Protein AF-A0AA34YZS3-F1 (afdb_monomer)

Mean predicted aligned error: 15.94 Å

Foldseek 3Di:
DDDDDDDDDDDDDDDDDDDDDDDDDDDDDDDDDDDDPPCPPPPQPFPDWFDDPHWIKTHRDPCWIDINNHTWDFPDDDPQWTWTDDPQWIWIQGNVVRWIFIDRNPRGDGITD

pLDDT: mean 76.11, std 24.86, range [32.62, 98.5]

Structure (mmCIF, N/CA/C/O backbone):
data_AF-A0AA34YZS3-F1
#
_entry.id   AF-A0AA34YZS3-F1
#
loop_
_atom_site.group_PDB
_atom_site.id
_atom_site.type_symbol
_atom_site.label_atom_id
_atom_site.label_alt_id
_atom_site.label_comp_id
_atom_site.label_asym_id
_atom_site.label_entity_id
_atom_site.label_seq_id
_atom_site.pdbx_PDB_ins_code
_atom_site.Cartn_x
_atom_site.Cartn_y
_atom_site.Cartn_z
_atom_site.occupancy
_atom_site.B_iso_or_equiv
_atom_site.auth_seq_id
_atom_site.auth_comp_id
_atom_site.auth_asym_id
_atom_site.auth_atom_id
_atom_site.pdbx_PDB_model_num
ATOM 1 N N . MET A 1 1 ? 25.904 -27.737 66.075 1.00 42.78 1 MET A N 1
ATOM 2 C CA . MET A 1 1 ? 26.817 -28.027 64.947 1.00 42.78 1 MET A CA 1
ATOM 3 C C . MET A 1 1 ? 26.566 -26.984 63.868 1.00 42.78 1 MET A C 1
ATOM 5 O O . MET A 1 1 ? 25.423 -26.597 63.674 1.00 42.78 1 MET A O 1
ATOM 9 N N . ARG A 1 2 ? 27.643 -26.443 63.300 1.00 46.41 2 ARG A N 1
ATOM 10 C CA . ARG A 1 2 ? 27.733 -25.213 62.495 1.00 46.41 2 ARG A CA 1
ATOM 11 C C . ARG A 1 2 ? 27.834 -25.590 61.010 1.00 46.41 2 ARG A C 1
ATOM 13 O O . ARG A 1 2 ? 28.561 -26.534 60.756 1.00 46.41 2 ARG A O 1
ATOM 20 N N . ASN A 1 3 ? 27.15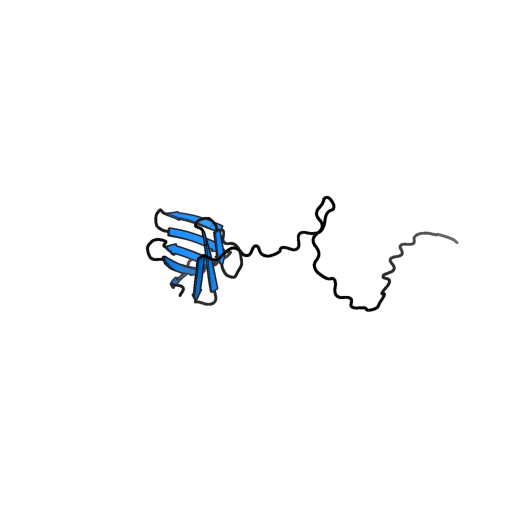8 -24.866 60.108 1.00 41.50 3 ASN A N 1
ATOM 21 C CA . ASN A 1 3 ? 27.374 -24.741 58.641 1.00 41.50 3 ASN A CA 1
ATOM 22 C C . ASN A 1 3 ? 26.457 -23.577 58.181 1.00 41.50 3 ASN A C 1
ATOM 24 O O . ASN A 1 3 ? 25.246 -23.746 58.209 1.00 41.50 3 ASN A O 1
ATOM 28 N N . ILE A 1 4 ? 26.847 -22.297 58.173 1.00 54.66 4 ILE A N 1
ATOM 29 C CA . ILE A 1 4 ? 27.671 -21.485 57.245 1.00 54.66 4 ILE A CA 1
ATOM 30 C C . ILE A 1 4 ? 27.236 -21.502 55.756 1.00 54.66 4 ILE A C 1
ATOM 32 O O . ILE A 1 4 ? 27.249 -22.557 55.133 1.00 54.66 4 ILE A O 1
ATOM 36 N N . LEU A 1 5 ? 27.042 -20.274 55.225 1.00 45.38 5 LEU A N 1
ATOM 37 C CA . LEU A 1 5 ? 27.037 -19.799 53.819 1.00 45.38 5 LEU A CA 1
ATOM 38 C C . LEU A 1 5 ? 25.726 -20.048 53.030 1.00 45.38 5 LEU A C 1
ATOM 40 O O . LEU A 1 5 ? 25.172 -21.131 53.092 1.00 45.38 5 LEU A O 1
ATOM 44 N N . SER A 1 6 ? 25.135 -19.116 52.274 1.00 45.69 6 SER A N 1
ATOM 45 C CA . SER A 1 6 ? 25.639 -17.888 51.647 1.00 45.69 6 SER A CA 1
ATOM 46 C C . SER A 1 6 ? 24.542 -16.825 51.499 1.00 45.69 6 SER A C 1
ATOM 48 O O . SER A 1 6 ? 23.367 -17.123 51.310 1.00 45.69 6 SER A O 1
ATOM 50 N N . VAL A 1 7 ? 24.990 -15.574 51.553 1.00 51.78 7 VAL A N 1
ATOM 51 C CA . VAL A 1 7 ? 24.260 -14.315 51.376 1.00 51.78 7 VAL A CA 1
ATOM 52 C C . VAL A 1 7 ? 24.146 -13.975 49.889 1.00 51.78 7 VAL A C 1
ATOM 54 O O . VAL A 1 7 ? 25.166 -14.018 49.209 1.00 51.78 7 VAL A O 1
ATOM 57 N N . ILE A 1 8 ? 22.978 -13.519 49.417 1.00 55.6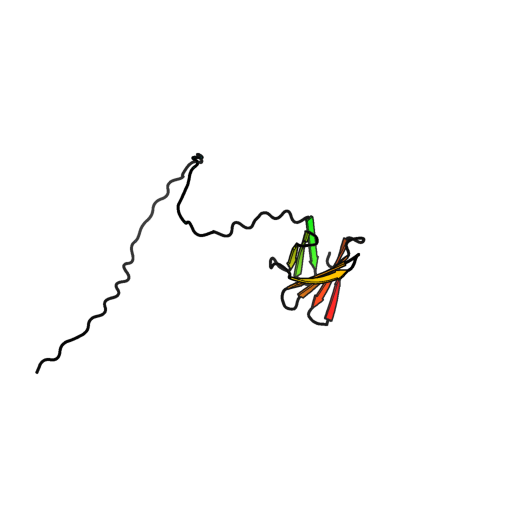9 8 ILE A N 1
ATOM 58 C CA . ILE A 1 8 ? 22.888 -12.539 48.318 1.00 55.69 8 ILE A CA 1
ATOM 59 C C . ILE A 1 8 ? 21.821 -11.499 48.680 1.00 55.69 8 ILE A C 1
ATOM 61 O O . ILE A 1 8 ? 20.649 -11.814 48.871 1.00 55.69 8 ILE A O 1
ATOM 65 N N . ILE A 1 9 ? 22.283 -10.258 48.811 1.00 53.69 9 ILE A N 1
ATOM 66 C CA . ILE A 1 9 ? 21.523 -9.039 49.090 1.00 53.69 9 ILE A CA 1
ATOM 67 C C . ILE A 1 9 ? 21.134 -8.425 47.745 1.00 53.69 9 ILE A C 1
ATOM 69 O O . ILE A 1 9 ? 22.007 -8.245 46.898 1.00 53.69 9 ILE A O 1
ATOM 73 N N . LEU A 1 10 ? 19.876 -8.017 47.566 1.00 42.97 10 LEU A N 1
ATOM 74 C CA . LEU A 1 10 ? 19.561 -6.989 46.575 1.00 42.97 10 LEU A CA 1
ATOM 75 C C . LEU A 1 10 ? 18.540 -6.004 47.146 1.00 42.97 10 LEU A C 1
ATOM 77 O O . LEU A 1 10 ? 17.353 -6.295 47.274 1.00 42.97 10 LEU A O 1
ATOM 81 N N . ALA A 1 11 ? 19.058 -4.844 47.543 1.00 50.66 11 ALA A N 1
ATOM 82 C CA . ALA A 1 11 ? 18.308 -3.721 48.073 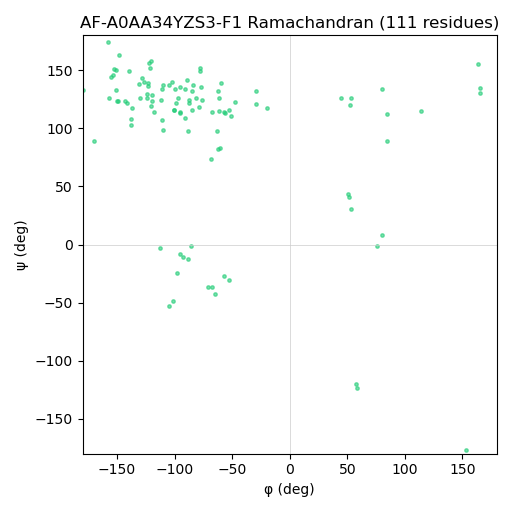1.00 50.66 11 ALA A CA 1
ATOM 83 C C . ALA A 1 11 ? 17.780 -2.859 46.916 1.00 50.66 11 ALA A C 1
ATOM 85 O O . ALA A 1 11 ? 18.563 -2.251 46.189 1.00 50.66 11 ALA A O 1
ATOM 86 N N . PHE A 1 12 ? 16.458 -2.779 46.768 1.00 40.00 12 PHE A N 1
ATOM 87 C CA . PHE A 1 12 ? 15.803 -1.733 45.981 1.00 40.00 12 PHE A CA 1
ATOM 88 C C . PHE A 1 12 ? 15.553 -0.533 46.900 1.00 40.00 12 PHE A C 1
ATOM 90 O O . PHE A 1 12 ? 14.606 -0.522 47.684 1.00 40.00 12 PHE A O 1
ATOM 97 N N . MET A 1 13 ? 16.440 0.459 46.841 1.00 44.81 13 MET A 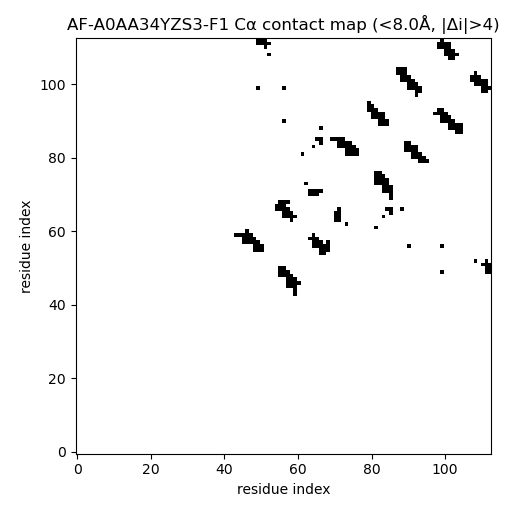N 1
ATOM 98 C CA . MET A 1 13 ? 16.232 1.754 47.489 1.00 44.81 13 MET A CA 1
ATOM 99 C C . MET A 1 13 ? 15.290 2.598 46.626 1.00 44.81 13 MET A C 1
ATOM 101 O O . MET A 1 13 ? 15.594 2.923 45.480 1.00 44.81 13 MET A O 1
ATOM 105 N N . VAL A 1 14 ? 14.144 2.938 47.209 1.00 53.66 14 VAL A N 1
ATOM 106 C CA . VAL A 1 14 ? 13.211 3.963 46.740 1.00 53.66 14 VAL A CA 1
ATOM 107 C C . VAL A 1 14 ? 13.646 5.308 47.320 1.00 53.66 14 VAL A C 1
ATOM 109 O O . VAL A 1 14 ? 13.656 5.466 48.537 1.00 53.66 14 VAL A O 1
ATOM 112 N N . THR A 1 15 ? 13.915 6.285 46.457 1.00 49.97 15 THR A N 1
ATOM 113 C CA . THR A 1 15 ? 13.983 7.722 46.784 1.00 49.97 15 THR A CA 1
ATOM 114 C C . THR A 1 15 ? 13.725 8.456 45.462 1.00 49.97 15 THR A C 1
ATOM 116 O O . THR A 1 15 ? 14.343 8.120 44.463 1.00 49.97 15 THR A O 1
ATOM 119 N N . GLY A 1 16 ? 12.793 9.388 45.282 1.00 37.69 16 GLY A N 1
ATOM 120 C CA . GLY A 1 16 ? 12.212 10.344 46.210 1.00 37.69 16 GLY A CA 1
ATOM 121 C C . GLY A 1 16 ? 12.616 11.758 45.767 1.00 37.69 16 GLY A C 1
ATOM 122 O O . GLY A 1 16 ? 13.788 12.100 45.840 1.00 37.69 16 GLY A O 1
ATOM 123 N N . CYS A 1 17 ? 11.611 12.548 45.372 1.00 40.28 17 CYS A N 1
ATOM 124 C CA . CYS A 1 17 ? 11.547 14.019 45.317 1.00 40.28 17 CYS A CA 1
ATOM 125 C C . CYS A 1 17 ? 12.101 14.813 44.107 1.00 40.28 17 CYS A C 1
ATOM 127 O O . CYS A 1 17 ? 13.298 14.950 43.907 1.00 40.28 17 CYS A O 1
ATOM 129 N N . MET A 1 18 ? 11.140 15.429 43.392 1.00 46.19 18 MET A N 1
ATOM 130 C CA . MET A 1 18 ? 10.974 16.875 43.125 1.00 46.19 18 MET A CA 1
ATOM 131 C C . MET A 1 18 ? 12.221 17.694 42.727 1.00 46.19 18 MET A C 1
ATOM 133 O O . MET A 1 18 ? 13.134 17.859 43.529 1.00 46.19 18 MET A O 1
ATOM 137 N N . THR A 1 19 ? 12.162 18.406 41.595 1.00 43.09 19 THR A N 1
ATOM 138 C CA . THR A 1 19 ? 12.002 19.884 41.536 1.00 43.09 19 THR A CA 1
ATOM 139 C C . THR A 1 19 ? 12.332 20.401 40.131 1.00 43.09 19 THR A C 1
ATOM 141 O O . THR A 1 19 ? 13.356 20.078 39.537 1.00 43.09 19 THR A O 1
ATOM 144 N N . SER A 1 20 ? 11.418 21.212 39.614 1.00 52.25 20 SER A N 1
ATOM 145 C CA . SER A 1 20 ? 11.435 21.928 38.343 1.00 52.25 20 SER A CA 1
ATOM 146 C C . SER A 1 20 ? 12.609 22.908 38.209 1.00 52.25 20 SER A C 1
ATOM 148 O O . SER A 1 20 ? 12.856 23.691 39.122 1.00 52.25 20 SER A O 1
ATOM 150 N N . ALA A 1 21 ? 13.230 22.979 37.029 1.00 47.09 21 ALA A N 1
ATOM 151 C CA . ALA A 1 21 ? 13.909 24.187 36.552 1.00 47.09 21 ALA A CA 1
ATOM 152 C C . ALA A 1 21 ? 13.866 24.239 35.009 1.00 47.09 21 ALA A C 1
ATOM 154 O O . ALA A 1 21 ? 14.124 23.219 34.367 1.00 47.09 21 ALA A O 1
ATOM 155 N N . PRO A 1 22 ? 13.514 25.385 34.395 1.00 51.88 22 PRO A N 1
ATOM 156 C CA . PRO A 1 22 ? 13.466 25.529 32.947 1.00 51.88 22 PRO A CA 1
ATOM 157 C C . PRO A 1 22 ? 14.883 25.790 32.437 1.00 51.88 22 PRO A C 1
ATOM 159 O O . PRO A 1 22 ? 15.539 26.719 32.908 1.00 51.88 22 PRO A O 1
ATOM 162 N N . ILE A 1 23 ? 15.372 24.996 31.484 1.00 44.75 23 ILE A N 1
ATOM 163 C CA . ILE A 1 23 ? 16.702 25.233 30.915 1.00 44.75 23 ILE A CA 1
ATOM 164 C C . ILE A 1 23 ? 16.565 25.728 29.481 1.00 44.75 23 ILE A C 1
ATOM 166 O O . ILE A 1 23 ? 16.321 24.985 28.534 1.00 44.75 23 ILE A O 1
ATOM 170 N N . THR A 1 24 ? 16.677 27.048 29.412 1.00 37.94 24 THR A N 1
ATOM 171 C CA . THR A 1 24 ? 16.966 27.924 28.286 1.00 37.94 24 THR A CA 1
ATOM 172 C C . THR A 1 24 ? 17.838 27.289 27.204 1.00 37.94 24 THR A C 1
ATOM 174 O O . THR A 1 24 ? 18.911 26.749 27.461 1.00 37.94 24 THR A O 1
ATOM 177 N N . SER A 1 25 ? 17.375 27.457 25.966 1.00 46.53 25 SER A N 1
ATOM 178 C CA . SER A 1 25 ? 18.127 27.279 24.728 1.00 46.53 25 SER A CA 1
ATOM 179 C C . SER A 1 25 ? 19.421 28.096 24.735 1.00 46.53 25 SER A C 1
ATOM 181 O O . SER A 1 25 ? 19.36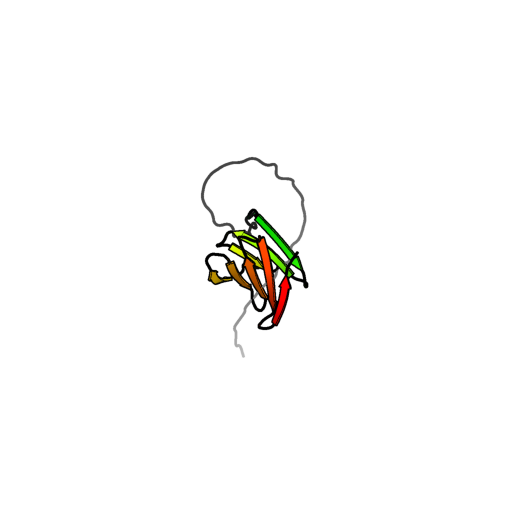6 29.318 24.637 1.00 46.53 25 SER A O 1
ATOM 183 N N . THR A 1 26 ? 20.567 27.421 24.706 1.00 38.72 26 THR A N 1
ATOM 184 C CA . THR A 1 26 ? 21.805 27.959 24.125 1.00 38.72 26 THR A CA 1
ATOM 185 C C . THR A 1 26 ? 22.634 26.807 23.569 1.00 38.72 26 THR A C 1
ATOM 187 O O . THR A 1 26 ? 22.945 25.850 24.271 1.00 38.72 26 THR A O 1
ATOM 190 N N . GLN A 1 27 ? 22.947 26.906 22.278 1.00 49.75 27 GLN A N 1
ATOM 191 C CA . GLN A 1 27 ? 23.865 26.036 21.557 1.00 49.75 27 GLN A CA 1
ATOM 192 C C . GLN A 1 27 ? 25.276 26.139 22.146 1.00 49.75 27 GLN A C 1
ATOM 194 O O . GLN A 1 27 ? 25.802 27.245 22.225 1.00 49.75 27 GLN A O 1
ATOM 199 N N . THR A 1 28 ? 25.924 25.000 22.401 1.00 36.47 28 THR A N 1
ATOM 200 C CA . THR A 1 28 ? 27.386 24.898 22.298 1.00 36.47 28 THR A CA 1
ATOM 201 C C . THR A 1 28 ? 27.757 23.529 21.736 1.00 36.47 28 THR A C 1
ATOM 203 O O . THR A 1 28 ? 27.360 22.484 22.242 1.00 36.47 28 THR A O 1
ATOM 206 N N . ARG A 1 29 ? 28.499 23.573 20.635 1.00 41.25 29 ARG A N 1
ATOM 207 C CA . ARG A 1 29 ? 29.111 22.465 19.905 1.00 41.25 29 ARG A CA 1
ATOM 208 C C . ARG A 1 29 ? 30.352 21.975 20.660 1.00 41.25 29 ARG A C 1
ATOM 210 O O . ARG A 1 29 ? 31.231 22.790 20.907 1.00 41.25 29 ARG A O 1
ATOM 217 N N . SER A 1 30 ? 30.428 20.691 21.001 1.00 35.25 30 SER A N 1
ATOM 218 C CA . SER A 1 30 ? 31.385 19.721 20.432 1.00 35.25 30 SER A CA 1
ATOM 219 C C . SER A 1 30 ? 31.459 18.447 21.275 1.00 35.25 30 SER A C 1
ATOM 221 O O . SER A 1 30 ? 31.560 18.502 22.493 1.00 35.25 30 SER A O 1
ATOM 223 N N . GLU A 1 31 ? 31.428 17.345 20.530 1.00 42.38 31 GLU A N 1
ATOM 224 C CA . GLU A 1 31 ? 32.067 16.048 20.753 1.00 42.38 31 GLU A CA 1
ATOM 225 C C . GLU A 1 31 ? 31.897 15.279 22.072 1.00 42.38 31 GLU A C 1
ATOM 227 O O . GLU A 1 31 ? 32.395 15.634 23.131 1.00 42.38 31 GLU A O 1
ATOM 232 N N . ASP A 1 32 ? 31.330 14.090 21.848 1.00 40.69 32 ASP A N 1
ATOM 233 C CA . ASP A 1 32 ? 31.678 12.817 22.467 1.00 40.69 32 ASP A CA 1
ATOM 234 C C . ASP A 1 32 ? 31.034 12.510 23.821 1.00 40.69 32 ASP A C 1
ATOM 236 O O . ASP A 1 32 ? 31.566 12.794 24.887 1.00 40.69 32 ASP A O 1
ATOM 240 N N . ALA A 1 33 ? 29.860 11.880 23.760 1.00 32.62 33 ALA A N 1
ATOM 241 C CA . ALA A 1 33 ? 29.556 10.686 24.544 1.00 32.62 33 ALA A CA 1
ATOM 242 C C . ALA A 1 33 ? 28.137 10.203 24.232 1.00 32.62 33 ALA A C 1
ATOM 244 O O . ALA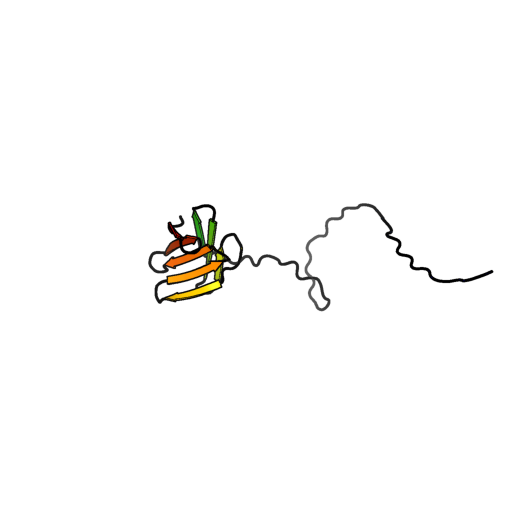 A 1 33 ? 27.170 10.964 24.227 1.00 32.62 33 ALA A O 1
ATOM 245 N N . ALA A 1 34 ? 28.051 8.897 23.995 1.00 50.34 34 ALA A N 1
ATOM 246 C CA . ALA A 1 34 ? 26.860 8.066 23.982 1.00 50.34 34 ALA A CA 1
ATOM 247 C C . ALA A 1 34 ? 25.651 8.660 24.727 1.00 50.34 34 ALA A C 1
ATOM 249 O O . ALA A 1 34 ? 25.654 8.818 25.945 1.00 50.34 34 ALA A O 1
ATOM 250 N N . THR A 1 35 ? 24.570 8.914 23.998 1.00 39.50 35 THR A N 1
ATOM 251 C CA . THR A 1 35 ? 23.240 9.052 24.586 1.00 39.50 35 THR A CA 1
ATOM 252 C C . THR A 1 35 ? 22.258 8.398 23.636 1.00 39.50 35 THR A C 1
ATOM 254 O O . THR A 1 35 ? 22.207 8.723 22.451 1.00 39.50 35 THR A O 1
ATOM 257 N N . SER A 1 36 ? 21.551 7.410 24.180 1.00 40.06 36 SER A N 1
ATOM 258 C CA . SER A 1 36 ? 20.487 6.625 23.574 1.00 40.06 36 SER A CA 1
ATOM 259 C C . SER A 1 36 ? 19.733 7.410 22.512 1.00 40.06 36 SER A C 1
ATOM 261 O O . SER A 1 36 ? 19.161 8.459 22.807 1.00 40.06 36 SER A O 1
ATOM 263 N N . ALA A 1 37 ? 19.735 6.879 21.288 1.00 43.72 37 ALA A N 1
ATOM 264 C CA . ALA A 1 37 ? 18.923 7.360 20.188 1.00 43.72 37 ALA A CA 1
ATOM 265 C C . ALA A 1 37 ? 17.445 7.229 20.575 1.00 43.72 37 ALA A C 1
ATOM 267 O O . ALA A 1 37 ? 16.772 6.256 20.241 1.00 43.72 37 ALA A O 1
ATOM 268 N N . ALA A 1 38 ? 16.941 8.219 21.312 1.00 41.84 38 ALA A N 1
ATOM 269 C CA . ALA A 1 38 ? 15.545 8.575 21.278 1.00 41.84 38 ALA A CA 1
ATOM 270 C C . ALA A 1 38 ? 15.233 8.742 19.796 1.00 41.84 38 ALA A C 1
ATOM 272 O O . ALA A 1 38 ? 15.791 9.618 19.132 1.00 41.84 38 ALA A O 1
ATOM 273 N N . SER A 1 39 ? 14.446 7.811 19.268 1.00 44.16 39 SER A N 1
ATOM 274 C CA . SER A 1 39 ? 13.958 7.823 17.903 1.00 44.16 39 SER A CA 1
ATOM 275 C C . SER A 1 39 ? 13.091 9.067 17.755 1.00 44.16 39 SER A C 1
ATOM 277 O O . SER A 1 39 ? 11.879 9.020 17.929 1.00 44.16 39 SER A O 1
ATOM 279 N N . VAL A 1 40 ? 13.725 10.213 17.511 1.00 44.22 40 VAL A N 1
ATOM 280 C CA . VAL A 1 40 ? 13.061 11.371 16.935 1.00 44.22 40 VAL A CA 1
ATOM 281 C C . VAL A 1 40 ? 12.491 10.823 15.636 1.00 44.22 40 VAL A C 1
ATOM 283 O O . VAL A 1 40 ? 13.289 10.386 14.800 1.00 44.22 40 VAL A O 1
ATOM 286 N N . PRO A 1 41 ? 11.159 10.732 15.463 1.00 47.91 41 PRO A N 1
ATOM 287 C CA . PRO A 1 41 ? 10.636 10.389 14.160 1.00 47.91 41 PRO A CA 1
ATOM 288 C C . PRO A 1 41 ? 11.200 11.458 13.238 1.00 47.91 41 PRO A C 1
ATOM 290 O O . PRO A 1 41 ? 10.926 12.649 13.419 1.00 47.91 41 PRO A O 1
ATOM 293 N N . ALA A 1 42 ? 12.074 11.041 12.318 1.00 53.06 42 ALA A N 1
ATOM 294 C CA . ALA A 1 42 ? 12.453 11.887 11.211 1.00 53.06 42 ALA A CA 1
ATOM 295 C C . ALA A 1 42 ? 11.127 12.420 10.676 1.00 53.06 42 ALA A C 1
ATOM 297 O O . ALA A 1 42 ? 10.206 11.639 10.425 1.00 53.06 42 ALA A O 1
ATOM 298 N N . GLN A 1 43 ? 10.975 13.743 10.640 1.00 55.75 43 GLN A N 1
ATOM 299 C CA . GLN A 1 43 ? 9.830 14.368 10.000 1.00 55.75 43 GLN A CA 1
ATOM 300 C C . GLN A 1 43 ? 9.987 14.105 8.508 1.00 55.75 43 GLN A C 1
ATOM 302 O O . GLN A 1 43 ? 10.418 14.961 7.740 1.00 55.75 43 GLN A O 1
ATOM 307 N N . THR A 1 44 ? 9.740 12.864 8.111 1.00 61.25 44 THR A N 1
ATOM 308 C CA . THR A 1 44 ? 9.775 12.441 6.736 1.00 61.25 44 THR A CA 1
ATOM 309 C C . THR A 1 44 ? 8.599 13.152 6.098 1.00 61.25 44 THR A C 1
ATOM 311 O O . THR A 1 44 ? 7.452 12.959 6.505 1.00 61.25 44 THR A O 1
ATOM 314 N N . SER A 1 45 ? 8.876 14.067 5.172 1.00 76.44 45 SER A N 1
ATOM 315 C CA . SER A 1 45 ? 7.835 14.829 4.497 1.00 76.44 45 SER A CA 1
ATOM 316 C C . SER A 1 45 ? 6.973 13.856 3.697 1.00 76.44 45 SER A C 1
ATOM 318 O O . SER A 1 45 ? 7.352 13.433 2.605 1.00 76.44 45 SER A O 1
ATOM 320 N N . VAL A 1 46 ? 5.835 13.459 4.264 1.00 78.31 46 VAL A N 1
ATOM 321 C CA . VAL A 1 46 ? 4.844 12.618 3.595 1.00 78.31 46 VAL A CA 1
ATOM 322 C C . VAL A 1 46 ? 4.347 13.377 2.370 1.00 78.31 46 VAL A C 1
ATOM 324 O O . VAL A 1 46 ? 3.719 14.427 2.497 1.00 78.31 46 VAL A O 1
ATOM 327 N N . LEU A 1 47 ? 4.635 12.850 1.178 1.00 85.81 47 LEU A N 1
ATOM 328 C CA . LEU A 1 47 ? 4.188 13.457 -0.075 1.00 85.81 47 LEU A CA 1
ATOM 329 C C . LEU A 1 47 ? 2.686 13.293 -0.254 1.00 85.81 47 LEU A C 1
ATOM 331 O O . LEU A 1 47 ? 2.020 14.168 -0.809 1.00 85.81 47 LEU A O 1
ATOM 335 N N . ARG A 1 48 ? 2.150 12.150 0.179 1.00 93.31 48 ARG A N 1
ATOM 336 C CA . ARG A 1 48 ? 0.723 11.878 0.089 1.00 93.31 48 ARG A CA 1
ATOM 337 C C . ARG A 1 48 ? 0.280 10.861 1.123 1.00 93.31 48 ARG A C 1
ATOM 339 O O . ARG A 1 48 ? 0.985 9.899 1.402 1.00 93.31 48 ARG A O 1
ATOM 346 N N . ARG A 1 49 ? -0.922 11.061 1.648 1.00 96.00 49 ARG A N 1
ATOM 347 C CA . ARG A 1 49 ? -1.594 10.131 2.549 1.00 96.00 49 ARG A CA 1
ATOM 348 C C . ARG A 1 49 ? -2.944 9.757 1.950 1.00 96.00 49 ARG A C 1
ATOM 350 O O . ARG A 1 49 ? -3.650 10.645 1.482 1.00 96.00 49 ARG A O 1
ATOM 357 N N . TRP A 1 50 ? -3.286 8.475 1.990 1.00 97.88 50 TRP A N 1
ATOM 358 C CA . TRP A 1 50 ? -4.633 7.979 1.721 1.00 97.88 50 TRP A CA 1
ATOM 359 C C . TRP A 1 50 ? -5.146 7.210 2.931 1.00 97.88 50 TRP A C 1
ATOM 361 O O . TRP A 1 50 ? -4.373 6.609 3.677 1.00 97.88 50 TRP A O 1
ATOM 371 N N . SER A 1 51 ? -6.457 7.197 3.110 1.00 97.00 51 SER A N 1
ATOM 372 C CA . SER A 1 51 ? -7.115 6.517 4.220 1.00 97.00 51 SER A CA 1
ATOM 373 C C . SER A 1 51 ? -8.385 5.811 3.758 1.00 97.00 51 SER A C 1
ATOM 375 O O . SER A 1 51 ? -9.047 6.219 2.803 1.00 97.00 51 SER A O 1
ATOM 377 N N . GLY A 1 52 ? -8.728 4.709 4.413 1.00 96.38 52 GLY A N 1
ATOM 378 C CA . GLY A 1 52 ? -9.921 3.941 4.075 1.00 96.38 52 GLY A CA 1
ATOM 379 C C . GLY A 1 52 ? -9.880 2.544 4.666 1.00 96.38 52 GLY A C 1
ATOM 380 O O . GLY A 1 52 ? -8.811 2.015 4.945 1.00 96.38 52 GLY A O 1
ATOM 381 N N . TYR A 1 53 ? -11.057 1.949 4.873 1.00 96.62 53 TYR A N 1
ATOM 382 C CA . TYR A 1 53 ? -11.194 0.573 5.373 1.00 96.62 53 TYR A CA 1
ATOM 383 C C . TYR A 1 53 ? -10.429 0.294 6.682 1.00 96.62 53 TYR A C 1
ATOM 385 O O . TYR A 1 53 ? -9.983 -0.824 6.917 1.00 96.62 53 TYR A O 1
ATOM 393 N N . GLY A 1 54 ? -10.278 1.315 7.532 1.00 95.56 54 GLY A N 1
ATOM 394 C CA . GLY A 1 54 ? -9.585 1.208 8.817 1.00 95.56 54 GLY A CA 1
ATOM 395 C C . GLY A 1 54 ? -8.058 1.268 8.745 1.00 95.56 54 GLY A C 1
ATOM 396 O O . GLY A 1 54 ? -7.429 1.043 9.772 1.00 95.56 54 GLY A O 1
ATOM 397 N N . ILE A 1 55 ? -7.473 1.583 7.581 1.00 97.31 55 ILE A N 1
ATOM 398 C CA . ILE A 1 55 ? -6.025 1.752 7.420 1.00 97.31 55 ILE A CA 1
ATOM 399 C C . ILE A 1 55 ? -5.656 3.153 6.916 1.00 97.31 55 ILE A C 1
ATOM 401 O O . ILE A 1 55 ? -6.455 3.844 6.273 1.00 97.31 55 ILE A O 1
ATOM 405 N N . THR A 1 56 ? -4.412 3.544 7.170 1.00 97.94 56 THR A N 1
ATOM 406 C CA . THR A 1 56 ? -3.755 4.733 6.625 1.00 97.94 56 THR A CA 1
ATOM 407 C C . THR A 1 56 ? -2.527 4.316 5.830 1.00 97.94 56 THR A C 1
ATOM 409 O O . THR A 1 56 ? -1.672 3.597 6.335 1.00 97.94 56 THR A O 1
ATOM 412 N N . PHE A 1 57 ? -2.419 4.792 4.594 1.00 98.12 57 PHE A N 1
ATOM 413 C CA . PHE A 1 57 ? -1.247 4.613 3.746 1.00 98.12 57 PHE A CA 1
ATOM 414 C C . PHE A 1 57 ? -0.547 5.953 3.537 1.00 98.12 57 PHE A C 1
ATOM 416 O O . PHE A 1 57 ? -1.161 6.910 3.064 1.00 98.12 57 PHE A O 1
ATOM 423 N N . GLU A 1 58 ? 0.736 6.021 3.868 1.00 97.50 58 GLU A N 1
ATOM 424 C CA . GLU A 1 58 ? 1.556 7.225 3.766 1.00 97.50 58 GLU A CA 1
ATOM 425 C C . GLU A 1 58 ? 2.687 6.979 2.779 1.00 97.50 58 GLU A C 1
ATOM 427 O O . GLU A 1 58 ? 3.571 6.160 3.008 1.00 97.50 58 GLU A O 1
ATOM 432 N N . TYR A 1 59 ? 2.665 7.694 1.666 1.00 95.94 59 TYR A N 1
ATOM 433 C CA . TYR A 1 59 ? 3.689 7.625 0.643 1.00 95.94 59 TYR A CA 1
ATOM 434 C C . TYR A 1 59 ? 4.667 8.782 0.807 1.00 95.94 59 TYR A C 1
ATOM 436 O O . TYR A 1 59 ? 4.287 9.956 0.749 1.00 95.94 59 TYR A O 1
ATOM 444 N N . VAL A 1 60 ? 5.938 8.433 0.978 1.00 94.81 60 VAL A N 1
ATOM 445 C CA . VAL A 1 60 ? 7.051 9.381 1.049 1.00 94.81 60 VAL A CA 1
ATOM 446 C C . VAL A 1 60 ? 7.788 9.414 -0.279 1.00 94.81 60 VAL A C 1
ATOM 448 O O . VAL A 1 60 ? 8.062 10.478 -0.817 1.00 94.81 60 VAL A O 1
ATOM 451 N N . SER A 1 61 ? 8.129 8.252 -0.827 1.00 93.69 61 SER A N 1
ATOM 452 C CA . SER A 1 61 ? 8.841 8.136 -2.095 1.00 93.69 61 SER A CA 1
ATOM 453 C C . SER A 1 61 ? 8.609 6.758 -2.705 1.00 93.69 61 SER A C 1
ATOM 455 O O . SER A 1 61 ? 8.036 5.872 -2.073 1.00 93.69 61 SER A O 1
ATOM 457 N N . LYS A 1 62 ? 9.097 6.528 -3.929 1.00 92.06 62 LYS A N 1
ATOM 458 C CA . LYS A 1 62 ? 9.016 5.194 -4.547 1.00 92.06 62 LYS A CA 1
ATOM 459 C C . LYS A 1 62 ? 9.690 4.115 -3.690 1.00 92.06 62 LYS A C 1
ATOM 461 O O . LYS A 1 62 ? 9.269 2.964 -3.742 1.00 92.06 62 LYS A O 1
ATOM 466 N N . GLU A 1 63 ? 10.669 4.511 -2.884 1.00 94.69 63 GLU A N 1
ATOM 467 C CA . GLU A 1 63 ? 11.480 3.647 -2.025 1.00 94.69 63 GLU A CA 1
ATOM 468 C C . GLU A 1 63 ? 10.955 3.551 -0.586 1.00 94.69 63 GLU A C 1
ATOM 470 O O . GLU A 1 63 ? 11.465 2.761 0.207 1.00 94.69 63 GLU A O 1
ATOM 475 N N . GLU A 1 64 ? 9.961 4.363 -0.221 1.00 95.06 64 GLU A N 1
ATOM 476 C CA . GLU A 1 64 ? 9.519 4.476 1.162 1.00 95.06 64 GLU A CA 1
ATOM 477 C C . GLU A 1 64 ? 8.032 4.814 1.274 1.00 95.06 64 GLU A C 1
ATOM 479 O O . GLU A 1 64 ? 7.552 5.844 0.787 1.00 95.06 64 GLU A O 1
ATOM 484 N N . ALA A 1 65 ? 7.314 3.947 1.981 1.00 97.00 65 ALA A N 1
ATOM 485 C CA . ALA A 1 65 ? 5.935 4.162 2.367 1.00 97.00 65 ALA A CA 1
ATOM 486 C C . ALA A 1 65 ? 5.639 3.491 3.713 1.00 97.00 65 ALA A C 1
ATOM 488 O O . ALA A 1 65 ? 6.380 2.614 4.160 1.00 97.00 65 ALA A O 1
ATOM 489 N N . PHE A 1 66 ? 4.540 3.897 4.341 1.00 97.75 66 PHE A N 1
ATOM 490 C CA . PHE A 1 66 ? 4.078 3.383 5.623 1.00 97.75 66 PHE A CA 1
ATOM 491 C C . PHE A 1 66 ? 2.617 2.946 5.524 1.00 97.75 66 PHE A C 1
ATOM 493 O O . PHE A 1 66 ? 1.815 3.578 4.835 1.00 97.75 66 PHE A O 1
ATOM 500 N N . ILE A 1 67 ? 2.268 1.868 6.222 1.00 98.00 67 ILE A N 1
ATOM 501 C CA . ILE A 1 67 ? 0.892 1.408 6.419 1.00 98.00 67 ILE A CA 1
ATOM 502 C C . ILE A 1 67 ? 0.642 1.398 7.928 1.00 98.00 67 ILE A C 1
ATOM 504 O O . ILE A 1 67 ? 1.351 0.721 8.669 1.00 98.00 67 ILE A O 1
ATOM 508 N N . ASP A 1 68 ? -0.333 2.183 8.383 1.00 96.50 68 ASP A N 1
ATOM 509 C CA . ASP A 1 68 ? -0.652 2.413 9.800 1.00 96.50 68 ASP A CA 1
ATOM 510 C C . ASP A 1 68 ? 0.564 2.829 10.644 1.00 96.50 68 ASP A C 1
ATOM 512 O O . ASP A 1 68 ? 0.764 2.370 11.768 1.00 96.50 68 ASP A O 1
ATOM 516 N N . GLY A 1 69 ? 1.408 3.696 10.074 1.00 93.69 69 GLY A N 1
ATOM 517 C CA . GLY A 1 69 ? 2.619 4.209 10.719 1.00 93.69 69 GLY A CA 1
ATOM 518 C C . GLY A 1 69 ? 3.785 3.216 10.774 1.00 93.69 69 GLY A C 1
ATOM 519 O O . GLY A 1 69 ? 4.863 3.568 11.248 1.00 93.69 69 GLY A O 1
ATOM 520 N N . GLN A 1 70 ? 3.614 1.991 10.271 1.00 96.12 70 GLN A N 1
ATOM 521 C CA . GLN A 1 70 ? 4.695 1.016 10.132 1.00 96.12 70 GLN A CA 1
ATOM 522 C C . GLN A 1 70 ? 5.284 1.075 8.729 1.00 96.12 70 GLN A C 1
ATOM 524 O O . GLN A 1 70 ? 4.543 1.122 7.747 1.00 96.12 70 GLN A O 1
ATOM 529 N N . ARG A 1 71 ? 6.617 1.063 8.625 1.00 96.38 71 ARG A N 1
ATOM 530 C CA . ARG A 1 71 ? 7.306 1.075 7.330 1.00 96.38 71 ARG A CA 1
ATOM 531 C C . ARG A 1 71 ? 6.929 -0.180 6.550 1.00 96.38 71 ARG A C 1
ATOM 533 O O . ARG A 1 71 ? 7.053 -1.283 7.072 1.00 96.38 71 ARG A O 1
ATOM 540 N N . ALA A 1 72 ? 6.457 0.011 5.326 1.00 97.88 72 ALA A N 1
ATOM 541 C CA . ALA A 1 72 ? 6.052 -1.072 4.452 1.00 97.88 72 ALA A CA 1
ATOM 542 C C . ALA A 1 72 ? 7.235 -1.563 3.609 1.00 97.88 72 ALA A C 1
ATOM 544 O O . ALA A 1 72 ? 8.038 -0.766 3.113 1.00 97.88 72 ALA A O 1
ATOM 545 N N . ASP A 1 73 ? 7.301 -2.872 3.410 1.00 98.38 73 ASP A N 1
ATOM 546 C CA . ASP A 1 73 ? 8.232 -3.520 2.499 1.00 98.38 73 ASP A CA 1
ATOM 547 C C . ASP A 1 73 ? 7.751 -3.383 1.056 1.00 98.38 73 ASP A C 1
ATOM 549 O O . ASP A 1 73 ? 6.552 -3.350 0.778 1.00 98.38 73 ASP A O 1
ATOM 553 N N . ILE A 1 74 ? 8.689 -3.325 0.115 1.00 98.25 74 ILE A N 1
ATOM 554 C CA . ILE A 1 74 ? 8.378 -3.335 -1.315 1.00 98.25 74 ILE A CA 1
ATOM 555 C C . ILE A 1 74 ? 8.482 -4.771 -1.805 1.00 98.25 74 ILE A C 1
ATOM 557 O O . ILE A 1 74 ? 9.578 -5.326 -1.840 1.00 98.25 74 ILE A O 1
ATOM 561 N N . ILE A 1 75 ? 7.354 -5.347 -2.211 1.00 97.81 75 ILE A N 1
ATOM 562 C CA . ILE A 1 75 ? 7.309 -6.737 -2.686 1.00 97.81 75 ILE A CA 1
ATOM 563 C C . ILE A 1 75 ? 7.342 -6.849 -4.209 1.00 97.81 75 ILE A C 1
ATOM 565 O O . ILE A 1 75 ? 7.795 -7.859 -4.736 1.00 97.81 75 ILE A O 1
ATOM 569 N N . GLU A 1 76 ? 6.912 -5.807 -4.924 1.00 96.94 76 GLU A N 1
ATOM 570 C CA . GLU A 1 76 ? 6.882 -5.799 -6.387 1.00 96.94 76 GLU A CA 1
ATOM 571 C C . GLU A 1 76 ? 6.979 -4.373 -6.937 1.00 96.94 76 GLU A C 1
ATOM 573 O O . GLU A 1 76 ? 6.466 -3.416 -6.339 1.00 96.94 76 GLU A O 1
ATOM 578 N N . ARG A 1 77 ? 7.650 -4.233 -8.086 1.00 96.88 77 ARG A N 1
ATOM 579 C CA . ARG A 1 77 ? 7.824 -2.965 -8.799 1.00 96.88 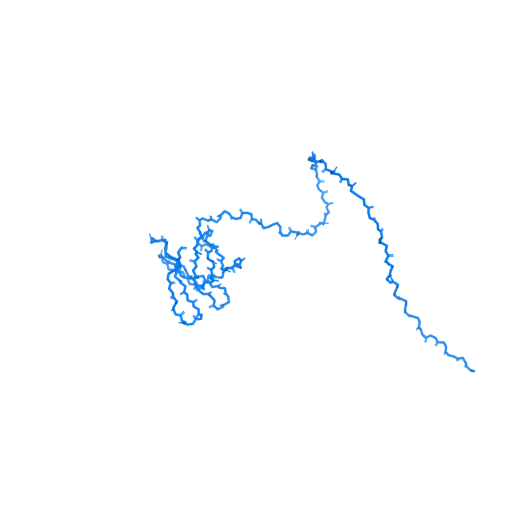77 ARG A CA 1
ATOM 580 C C . ARG A 1 77 ? 7.464 -3.129 -10.262 1.00 96.88 77 ARG A C 1
ATOM 582 O O . ARG A 1 77 ? 8.076 -3.919 -10.967 1.00 96.88 77 ARG A O 1
ATOM 589 N N . GLU A 1 78 ? 6.569 -2.268 -10.710 1.00 94.12 78 GLU A N 1
ATOM 590 C CA . GLU A 1 78 ? 6.150 -2.130 -12.094 1.00 94.12 78 GLU A CA 1
ATOM 591 C C . GLU A 1 78 ? 6.406 -0.690 -12.569 1.00 94.12 78 GLU A C 1
ATOM 593 O O . GLU A 1 78 ? 6.415 0.245 -11.759 1.00 94.12 78 GLU A O 1
ATOM 598 N N . PRO A 1 79 ? 6.560 -0.440 -13.882 1.00 92.06 79 PRO A N 1
ATOM 599 C CA . PRO A 1 79 ? 6.807 0.907 -14.404 1.00 92.06 79 PRO A CA 1
ATOM 600 C C . PRO A 1 79 ? 5.783 1.962 -13.942 1.00 92.06 79 PRO A C 1
ATOM 602 O O . PRO A 1 79 ? 6.121 3.138 -13.789 1.00 92.06 79 PRO A O 1
ATOM 605 N N . GLY A 1 80 ? 4.534 1.548 -13.699 1.00 95.19 80 GLY A N 1
ATOM 606 C CA . GLY A 1 80 ? 3.433 2.418 -13.279 1.00 95.19 80 GLY A CA 1
ATOM 607 C C . GLY A 1 80 ? 2.918 2.195 -11.856 1.00 95.19 80 GLY A C 1
ATOM 608 O O . GLY A 1 80 ? 2.029 2.939 -11.435 1.00 95.19 80 GLY A O 1
ATOM 609 N N . ALA A 1 81 ? 3.432 1.207 -11.121 1.00 96.94 81 ALA A N 1
ATOM 610 C CA . ALA A 1 81 ? 2.916 0.864 -9.802 1.00 96.94 81 ALA A CA 1
ATOM 611 C C . ALA A 1 81 ? 3.974 0.226 -8.900 1.00 96.94 81 ALA A C 1
ATOM 613 O O . ALA A 1 81 ? 4.864 -0.471 -9.372 1.00 96.94 81 ALA A O 1
ATOM 614 N N . THR A 1 82 ? 3.834 0.417 -7.593 1.00 98.12 82 THR A N 1
ATOM 615 C CA . THR A 1 82 ? 4.612 -0.327 -6.596 1.00 98.12 82 THR A CA 1
ATOM 616 C C . THR A 1 82 ? 3.668 -0.966 -5.596 1.00 98.12 82 THR A C 1
ATOM 618 O O . THR A 1 82 ? 2.673 -0.357 -5.189 1.00 98.12 82 THR A O 1
ATOM 621 N N . VAL A 1 83 ? 3.991 -2.196 -5.208 1.00 98.12 83 VAL A N 1
ATOM 622 C CA . VAL A 1 83 ? 3.251 -2.949 -4.202 1.00 98.12 83 VAL A CA 1
ATOM 623 C C . VAL A 1 83 ? 4.000 -2.868 -2.875 1.00 98.12 83 VAL A C 1
ATOM 625 O O . VAL A 1 83 ? 5.126 -3.353 -2.753 1.00 98.12 83 VAL A O 1
ATOM 628 N N . TYR A 1 84 ? 3.356 -2.243 -1.893 1.00 98.31 84 TYR A N 1
ATOM 629 C CA . TYR A 1 84 ? 3.849 -2.076 -0.530 1.00 98.31 84 TYR A CA 1
ATOM 630 C C . TYR A 1 84 ? 3.118 -3.036 0.407 1.00 98.31 84 TYR A C 1
ATOM 632 O O . TYR A 1 84 ? 1.895 -3.159 0.318 1.00 98.31 84 TYR A O 1
ATOM 640 N N . GLN A 1 85 ? 3.828 -3.692 1.320 1.00 98.38 85 GLN A N 1
ATOM 641 C CA . GLN A 1 85 ? 3.250 -4.638 2.272 1.00 98.38 85 GLN A CA 1
ATOM 642 C C . GLN A 1 85 ? 3.701 -4.355 3.705 1.00 98.38 85 GLN A C 1
ATOM 644 O O . GLN A 1 85 ? 4.869 -4.098 3.960 1.00 98.38 85 GLN A O 1
ATOM 649 N N . SER A 1 86 ? 2.767 -4.439 4.650 1.00 97.88 86 SER A N 1
ATOM 650 C CA . SER A 1 86 ? 3.045 -4.463 6.087 1.00 97.88 86 SER A CA 1
ATOM 651 C C . SER A 1 86 ? 2.145 -5.515 6.731 1.00 97.88 86 SER A C 1
ATOM 653 O O . SER A 1 86 ? 0.924 -5.353 6.783 1.00 97.88 86 SER A O 1
ATOM 655 N N . GLY A 1 87 ? 2.732 -6.639 7.147 1.00 96.19 87 GLY A N 1
ATOM 656 C CA . GLY A 1 87 ? 1.976 -7.799 7.623 1.00 96.19 87 GLY A CA 1
ATOM 657 C C . GLY A 1 87 ? 1.003 -8.339 6.566 1.00 96.19 87 GLY A C 1
ATOM 658 O O . GLY A 1 87 ? 1.391 -8.674 5.445 1.00 96.19 87 GLY A O 1
ATOM 659 N N . ASP A 1 88 ? -0.276 -8.420 6.921 1.00 96.75 88 ASP A N 1
ATOM 660 C CA . ASP A 1 88 ? -1.369 -8.858 6.047 1.00 96.75 88 ASP A CA 1
ATOM 661 C C . ASP A 1 88 ? -1.960 -7.730 5.184 1.00 96.75 88 ASP A C 1
ATOM 663 O O . ASP A 1 88 ? -2.854 -7.977 4.373 1.00 96.75 88 ASP A O 1
ATOM 667 N N . LYS A 1 89 ? -1.470 -6.495 5.320 1.00 98.25 89 LYS A N 1
ATOM 668 C CA . LYS A 1 89 ? -1.951 -5.341 4.560 1.00 98.25 89 LYS A CA 1
ATOM 669 C C . LYS A 1 89 ? -1.055 -5.102 3.362 1.00 98.25 89 LYS A C 1
ATOM 671 O O . LYS A 1 89 ? 0.150 -4.903 3.505 1.00 98.25 89 LYS A O 1
ATOM 676 N N . THR A 1 90 ? -1.655 -5.043 2.183 1.00 98.50 90 THR A N 1
ATOM 677 C CA . THR A 1 90 ? -0.952 -4.737 0.940 1.00 98.50 90 THR A CA 1
ATOM 678 C C . THR A 1 90 ? -1.603 -3.541 0.264 1.00 98.50 90 THR A C 1
ATOM 680 O O . THR A 1 90 ? -2.816 -3.519 0.061 1.00 98.50 90 THR A O 1
ATOM 683 N N . VAL A 1 91 ? -0.802 -2.550 -0.116 1.00 98.25 91 VAL A N 1
ATOM 684 C CA . VAL A 1 91 ? -1.249 -1.380 -0.871 1.00 98.25 91 VAL A CA 1
ATOM 685 C C . VAL A 1 91 ? -0.514 -1.315 -2.203 1.00 98.25 91 VAL A C 1
ATOM 687 O O . VAL A 1 91 ? 0.710 -1.253 -2.252 1.00 98.25 91 VAL A O 1
ATOM 690 N N . ILE A 1 92 ? -1.274 -1.290 -3.294 1.00 98.00 92 ILE A N 1
ATOM 691 C CA . ILE A 1 92 ? -0.765 -1.053 -4.644 1.00 98.00 92 ILE A CA 1
ATOM 692 C C . ILE A 1 92 ? -0.925 0.436 -4.937 1.00 98.00 92 ILE A C 1
ATOM 694 O O . ILE A 1 92 ? -2.049 0.936 -5.022 1.00 98.00 92 ILE A O 1
ATOM 698 N N . HIS A 1 93 ? 0.184 1.154 -5.078 1.00 98.00 93 HIS A N 1
ATOM 699 C CA . HIS A 1 93 ? 0.169 2.571 -5.422 1.00 98.00 93 HIS A CA 1
ATOM 700 C C . HIS A 1 93 ? 0.471 2.755 -6.909 1.00 98.00 93 HIS A C 1
ATOM 702 O O . HIS A 1 93 ? 1.574 2.464 -7.365 1.00 98.00 93 HIS A O 1
ATOM 708 N N . TYR A 1 94 ? -0.506 3.271 -7.654 1.00 96.75 94 TYR A N 1
ATOM 709 C CA . TYR A 1 94 ? -0.384 3.59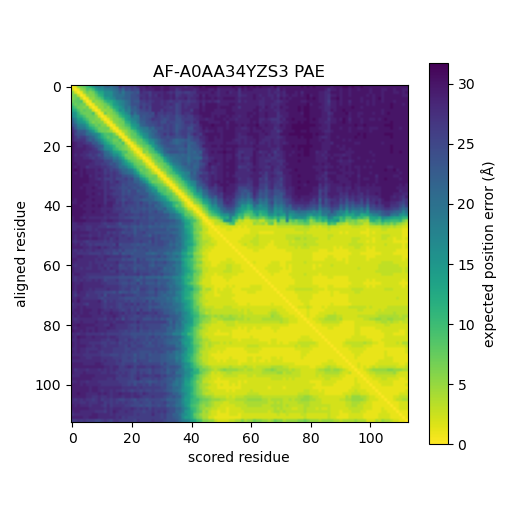7 -9.071 1.00 96.75 94 TYR A CA 1
ATOM 710 C C . TYR A 1 94 ? 0.069 5.046 -9.254 1.00 96.75 94 TYR A C 1
ATOM 712 O O . TYR A 1 94 ? -0.714 5.977 -9.049 1.00 96.75 94 TYR A O 1
ATOM 720 N N . PHE A 1 95 ? 1.311 5.254 -9.691 1.00 92.56 95 PHE A N 1
ATOM 721 C CA . PHE A 1 95 ? 1.910 6.589 -9.796 1.00 92.56 95 PHE A CA 1
ATOM 722 C C . PHE A 1 95 ? 1.231 7.511 -10.821 1.00 92.56 95 PHE A C 1
ATOM 724 O O . PHE A 1 95 ? 1.018 8.679 -10.492 1.00 92.56 95 PHE A O 1
ATOM 731 N N . PRO A 1 96 ? 0.853 7.056 -12.035 1.00 91.56 96 PRO A N 1
ATOM 732 C CA . PRO A 1 96 ? 0.258 7.951 -13.028 1.00 91.56 96 PRO A CA 1
ATOM 733 C C . PRO A 1 96 ? -1.128 8.454 -12.617 1.00 91.56 96 PRO A C 1
ATOM 735 O O . PRO A 1 96 ? -1.469 9.603 -12.873 1.00 91.56 96 PRO A O 1
ATOM 738 N N . GLN A 1 97 ? -1.928 7.603 -11.964 1.00 92.00 97 GLN A N 1
ATOM 739 C CA . GLN A 1 97 ? -3.277 7.973 -11.515 1.00 92.00 97 GLN A CA 1
ATOM 740 C C . GLN A 1 97 ? -3.303 8.515 -10.084 1.00 92.00 97 GLN A C 1
ATOM 742 O O . GLN A 1 97 ? -4.336 9.015 -9.644 1.00 92.00 97 GLN A O 1
ATOM 747 N N . GLN A 1 98 ? -2.192 8.385 -9.355 1.00 94.00 98 GLN A N 1
ATOM 748 C CA . GLN A 1 98 ? -2.070 8.718 -7.941 1.00 94.00 98 GLN A CA 1
ATOM 749 C C . GLN A 1 98 ? -3.180 8.084 -7.083 1.00 94.00 98 GLN A C 1
ATOM 751 O O . GLN A 1 98 ? -3.793 8.728 -6.224 1.00 94.00 98 GLN A O 1
ATOM 756 N N . LYS A 1 99 ? -3.457 6.806 -7.360 1.00 96.38 99 LYS A N 1
ATOM 757 C CA . LYS A 1 99 ? -4.450 5.991 -6.657 1.00 96.38 99 LYS A CA 1
ATOM 758 C C . LYS A 1 99 ? -3.744 4.928 -5.833 1.00 96.38 99 LYS A C 1
ATOM 760 O O . LYS A 1 99 ? -2.829 4.278 -6.332 1.00 96.38 99 LYS A O 1
ATOM 765 N N . ALA A 1 100 ? -4.217 4.716 -4.613 1.00 97.31 100 ALA A N 1
ATO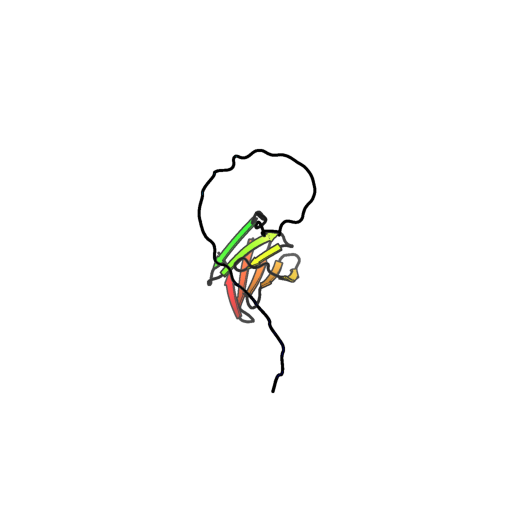M 766 C CA . ALA A 1 100 ? -3.768 3.636 -3.749 1.00 97.31 100 ALA A CA 1
ATOM 767 C C . ALA A 1 100 ? -4.890 2.605 -3.591 1.00 97.31 100 ALA A C 1
ATOM 769 O O . ALA A 1 100 ? -6.048 2.966 -3.375 1.00 97.31 100 ALA A O 1
ATOM 770 N N . TYR A 1 101 ? -4.554 1.329 -3.732 1.00 97.50 101 TYR A N 1
ATOM 771 C CA . TYR A 1 101 ? -5.509 0.231 -3.717 1.00 97.50 101 TYR A CA 1
ATOM 772 C C . TYR A 1 101 ? -5.148 -0.798 -2.658 1.00 97.50 101 TYR A C 1
ATOM 774 O O . TYR A 1 101 ? -4.029 -1.300 -2.648 1.00 97.50 101 TYR A O 1
ATOM 782 N N . TYR A 1 102 ? -6.089 -1.109 -1.776 1.00 98.31 102 TYR A N 1
ATOM 783 C CA . TYR A 1 102 ? -5.865 -1.944 -0.607 1.00 98.31 102 TYR A CA 1
ATOM 784 C C . TYR A 1 102 ? -6.331 -3.387 -0.824 1.00 98.31 102 TYR A C 1
ATOM 786 O O . TYR A 1 102 ? -7.446 -3.651 -1.293 1.00 98.31 102 TYR A O 1
ATOM 794 N N . LYS A 1 103 ? -5.467 -4.320 -0.425 1.00 97.88 103 LYS A N 1
ATOM 795 C CA . LYS A 1 103 ? -5.738 -5.747 -0.272 1.00 97.88 103 LYS A CA 1
ATOM 796 C C . LYS A 1 103 ? -5.418 -6.180 1.159 1.00 97.88 103 LYS A C 1
ATOM 798 O O . LYS A 1 103 ? -4.390 -5.790 1.709 1.00 97.88 103 LYS A O 1
ATOM 803 N N . HIS A 1 104 ? -6.275 -7.026 1.718 1.00 96.69 104 HIS A N 1
ATOM 804 C CA . HIS A 1 104 ? -6.088 -7.667 3.016 1.00 96.69 104 HIS A CA 1
ATOM 805 C C . HIS A 1 104 ? -5.859 -9.164 2.799 1.00 96.69 104 HIS A C 1
ATOM 807 O O . HIS A 1 104 ? -6.768 -9.893 2.392 1.00 96.69 104 HIS A O 1
ATOM 813 N N . GLY A 1 105 ? -4.619 -9.614 2.980 1.00 94.25 105 GLY A N 1
ATOM 814 C CA . GLY A 1 105 ? -4.171 -10.937 2.562 1.00 94.25 105 GLY A CA 1
ATOM 815 C C . GLY A 1 105 ? -4.389 -11.143 1.060 1.00 94.25 105 GLY A C 1
ATOM 816 O O . GLY A 1 105 ? -3.871 -10.406 0.220 1.00 94.25 105 GLY A O 1
ATOM 817 N N . THR A 1 106 ? -5.189 -12.146 0.705 1.00 92.44 106 THR A N 1
ATOM 818 C CA . THR A 1 106 ? -5.566 -12.429 -0.689 1.00 92.44 106 THR A CA 1
ATOM 819 C C . THR A 1 106 ? -6.813 -11.669 -1.141 1.00 92.44 106 THR A C 1
ATOM 821 O O . THR A 1 106 ? -7.082 -11.602 -2.342 1.00 92.44 106 THR A O 1
ATOM 824 N N . THR A 1 107 ? -7.552 -11.065 -0.209 1.00 95.25 107 THR A N 1
ATOM 825 C CA . THR A 1 107 ? -8.818 -10.393 -0.487 1.00 95.25 107 THR A CA 1
ATOM 826 C C . THR A 1 107 ? -8.581 -8.965 -0.938 1.00 95.25 107 THR A C 1
ATOM 828 O O . THR A 1 107 ? -7.853 -8.185 -0.328 1.00 95.25 107 THR A O 1
ATOM 831 N N . LEU A 1 108 ? -9.245 -8.607 -2.022 1.00 95.12 108 LEU A N 1
ATOM 832 C CA . LEU A 1 108 ? -9.236 -7.273 -2.582 1.00 95.12 108 LEU A CA 1
ATOM 833 C C . LEU A 1 108 ? -10.337 -6.430 -1.922 1.00 95.12 108 LEU A C 1
ATOM 835 O O . LEU A 1 108 ? -11.495 -6.840 -1.906 1.00 95.12 108 LEU A O 1
ATOM 839 N N . VAL A 1 109 ? -9.964 -5.281 -1.348 1.00 96.94 109 VAL A N 1
ATOM 840 C CA . VAL A 1 109 ? -10.863 -4.475 -0.502 1.00 96.94 109 VAL A CA 1
ATOM 841 C C . VAL A 1 109 ? -11.367 -3.236 -1.240 1.00 96.94 109 VAL A C 1
ATOM 843 O O . VAL A 1 109 ? -12.574 -3.021 -1.325 1.00 96.94 109 VAL A O 1
ATOM 846 N N . GLY A 1 110 ? -10.468 -2.424 -1.805 1.00 96.69 110 GLY A N 1
ATOM 847 C CA . GLY A 1 110 ? -10.871 -1.242 -2.572 1.00 96.69 110 GLY A CA 1
ATOM 848 C C . GLY A 1 110 ? -9.846 -0.110 -2.609 1.00 96.69 110 GLY A C 1
ATOM 849 O O . GLY A 1 110 ? -8.739 -0.227 -2.089 1.00 96.69 110 GLY A O 1
ATOM 850 N N . TYR A 1 111 ? -10.221 1.005 -3.242 1.00 97.62 111 TYR A N 1
ATOM 851 C CA . TYR A 1 111 ? -9.379 2.204 -3.318 1.00 97.62 111 TYR A CA 1
ATOM 852 C C . TYR A 1 111 ? -9.410 2.994 -2.009 1.00 97.62 111 TYR A C 1
ATOM 854 O O . TYR A 1 111 ? -10.479 3.258 -1.457 1.00 97.62 111 TYR A O 1
ATOM 862 N N . LEU A 1 112 ? -8.234 3.423 -1.561 1.00 96.62 112 LEU A N 1
ATOM 863 C CA . LEU A 1 112 ? -8.083 4.370 -0.461 1.00 96.62 112 LEU A CA 1
ATOM 864 C C . LEU A 1 112 ? -8.372 5.799 -0.955 1.00 96.62 112 LEU A C 1
ATOM 866 O O . LEU A 1 112 ? -8.189 6.097 -2.140 1.00 96.62 112 LEU A O 1
ATOM 870 N N . LYS A 1 113 ? -8.847 6.661 -0.050 1.00 93.31 113 LYS A N 1
ATOM 871 C CA . LYS A 1 113 ? -9.250 8.047 -0.331 1.00 93.31 113 LYS A CA 1
ATOM 872 C C . LYS A 1 113 ? -8.220 9.050 0.158 1.00 93.31 113 LYS A C 1
ATOM 874 O O . LYS A 1 113 ? -7.723 8.867 1.293 1.00 93.31 113 LYS A O 1
#

Solvent-accessible surface area (backbone atoms only — not comparable to full-atom values): 7534 Å² total; per-residue (Å²): 141,89,83,84,88,85,88,85,87,83,86,84,84,87,80,85,82,90,83,91,78,89,82,78,92,74,92,79,93,79,87,88,75,95,69,81,82,73,78,69,75,73,84,67,70,65,72,44,72,33,38,47,98,93,45,40,38,36,37,54,50,100,90,38,36,26,46,72,86,38,76,31,47,78,81,48,83,52,103,55,34,38,34,35,34,44,90,58,40,34,38,40,39,30,63,88,77,72,43,39,35,37,25,54,66,92,44,82,73,48,72,41,83

Sequence (113 aa):
MRNILSVIILAFMVTGCMTSAPITSTQTRSEDAATSAASVPAQTSVLRRWSGYGITFEYVSKEEAFIDGQRADIIEREPGATVYQSGDKTVIHYFPQQKAYYKHGTTLVGYLK

Radius of gyration: 25.76 Å; Cα contacts (8 Å, |Δi|>4): 147; chains: 1; bounding box: 43×56×79 Å

Secondary structure (DSSP, 8-state):
----------------------------------------------SEEEEETTEEEEEEETTEEEETTEEPEEEEEETTEEEEEETTEEEEEETTTTEEEEEETTEEEEE--

Nearest PDB structures (foldseek):
  9gvj-assembly1_A  TM=4.416E-01  e=5.549E-01  Homo sapiens
  9gvq-assembly1_A  TM=4.416E-01  e=5.549E-01  Homo sapiens
  8d3c-assembly1_A  TM=4.398E-01  e=7.732E-01  Homo sapiens
  6mp4-assembly2_E  TM=5.372E-01  e=1.979E+00  Homo sapiens
  4ba0-assembly1_A  TM=6.186E-01  e=4.292E+00  Cellvibrio japonicus